Protein AF-A0A351F873-F1 (afdb_monomer_lite)

Structure (mmCIF, N/CA/C/O backbone):
data_AF-A0A351F873-F1
#
_entry.id   AF-A0A351F873-F1
#
loop_
_atom_site.group_PDB
_atom_site.id
_atom_site.type_symbol
_atom_site.label_atom_id
_atom_site.label_alt_id
_atom_site.label_comp_id
_atom_site.label_asym_id
_atom_site.label_entity_id
_atom_site.label_seq_id
_atom_site.pdbx_PDB_ins_code
_atom_site.Cartn_x
_atom_site.Cartn_y
_atom_site.Cartn_z
_atom_site.occupancy
_atom_site.B_iso_or_equiv
_atom_site.auth_seq_id
_atom_site.auth_comp_id
_atom_site.auth_asym_id
_atom_site.auth_atom_id
_atom_site.pdbx_PDB_model_num
ATOM 1 N N . MET A 1 1 ? -11.432 -4.318 20.965 1.00 75.94 1 MET A N 1
ATOM 2 C CA . MET A 1 1 ? -10.207 -3.872 20.283 1.00 75.94 1 MET A CA 1
ATOM 3 C C . MET A 1 1 ? -9.322 -3.236 21.325 1.00 75.94 1 MET A C 1
ATOM 5 O O . MET A 1 1 ? -9.743 -2.253 21.928 1.00 75.94 1 MET A O 1
ATOM 9 N N . ASP A 1 2 ? -8.180 -3.848 21.613 1.00 85.81 2 ASP A N 1
ATOM 10 C CA . ASP A 1 2 ? -7.226 -3.284 22.568 1.00 85.81 2 ASP A CA 1
ATOM 11 C C . ASP A 1 2 ? -6.390 -2.154 21.927 1.00 85.81 2 ASP A C 1
ATOM 13 O O . ASP A 1 2 ? -6.436 -1.918 20.714 1.00 85.81 2 ASP A O 1
ATOM 17 N N . LYS A 1 3 ? -5.635 -1.414 22.749 1.00 86.38 3 LYS A N 1
ATOM 18 C CA . LYS A 1 3 ? -4.817 -0.274 22.296 1.00 86.38 3 LYS A CA 1
ATOM 19 C C . LYS A 1 3 ? -3.726 -0.687 21.298 1.00 86.38 3 LYS A C 1
ATOM 21 O O . LYS A 1 3 ? -3.412 0.086 20.393 1.00 86.38 3 LYS A O 1
ATOM 26 N N . TYR A 1 4 ? -3.152 -1.881 21.436 1.00 88.44 4 TYR A N 1
ATOM 27 C CA . TYR A 1 4 ? -2.097 -2.374 20.548 1.00 88.44 4 TYR A CA 1
ATOM 28 C C . TYR A 1 4 ? -2.653 -2.738 19.171 1.00 88.44 4 TYR A C 1
ATOM 30 O O . TYR A 1 4 ? -2.046 -2.407 18.151 1.00 88.44 4 TYR A O 1
ATOM 38 N N . GLU A 1 5 ? -3.834 -3.346 19.133 1.00 89.25 5 GLU A N 1
ATOM 39 C CA . GLU A 1 5 ? -4.564 -3.670 17.912 1.00 89.25 5 GLU A CA 1
ATOM 40 C C . GLU A 1 5 ? -4.924 -2.399 17.130 1.00 89.25 5 GLU A C 1
ATOM 42 O O . GLU A 1 5 ? -4.628 -2.303 15.937 1.00 89.25 5 GLU A O 1
ATOM 47 N N . ILE A 1 6 ? -5.449 -1.370 17.812 1.00 91.44 6 ILE A N 1
ATOM 48 C CA . ILE A 1 6 ? -5.718 -0.050 17.214 1.00 91.44 6 ILE A CA 1
ATOM 49 C C . ILE A 1 6 ? -4.448 0.528 16.578 1.00 91.44 6 ILE A C 1
ATOM 51 O O . ILE A 1 6 ? -4.469 0.938 15.416 1.00 91.44 6 ILE A O 1
ATOM 55 N N . GLN A 1 7 ? -3.329 0.536 17.308 1.00 93.31 7 GLN A N 1
ATOM 56 C CA . GLN A 1 7 ? -2.064 1.063 16.792 1.00 93.31 7 GLN A CA 1
ATOM 57 C C . GLN A 1 7 ? -1.532 0.264 15.598 1.00 93.31 7 GLN A C 1
ATOM 59 O O . GLN A 1 7 ? -0.993 0.852 14.658 1.00 93.31 7 GLN A O 1
ATOM 64 N N . SER A 1 8 ? -1.682 -1.060 15.613 1.00 93.88 8 SER A N 1
ATOM 65 C CA . SER A 1 8 ? -1.293 -1.929 14.500 1.00 93.88 8 SER A CA 1
ATOM 66 C C . SER A 1 8 ? -2.097 -1.617 13.234 1.00 93.88 8 SER A C 1
ATOM 68 O O . SER A 1 8 ? -1.525 -1.455 12.150 1.00 93.88 8 SER A O 1
ATOM 70 N N . ILE A 1 9 ? -3.416 -1.436 13.370 1.00 95.25 9 ILE A N 1
ATOM 71 C CA . ILE A 1 9 ? -4.298 -1.068 12.257 1.00 95.25 9 ILE A CA 1
ATOM 72 C C . ILE A 1 9 ? -3.940 0.322 11.724 1.00 95.25 9 ILE A C 1
ATOM 74 O O . ILE A 1 9 ? -3.785 0.484 10.514 1.00 95.25 9 ILE A O 1
ATOM 78 N N . ILE A 1 10 ? -3.735 1.311 12.602 1.00 95.81 10 ILE A N 1
ATOM 79 C CA . ILE A 1 10 ? -3.311 2.665 12.206 1.00 95.81 10 ILE A CA 1
ATOM 80 C C . ILE A 1 10 ? -2.018 2.605 11.385 1.00 95.81 10 ILE A C 1
ATOM 82 O O . ILE A 1 10 ? -1.993 3.107 10.262 1.00 95.81 10 ILE A O 1
ATOM 86 N N . LYS A 1 11 ? -0.976 1.930 11.890 1.00 95.88 11 LYS A N 1
ATOM 87 C CA . LYS A 1 11 ? 0.310 1.778 11.184 1.00 95.88 11 LYS A CA 1
ATOM 88 C C . LYS A 1 11 ? 0.144 1.082 9.837 1.00 95.88 11 LYS A C 1
ATOM 90 O O . LYS A 1 11 ? 0.789 1.452 8.855 1.00 95.88 11 LYS A O 1
ATOM 95 N N . THR A 1 12 ? -0.729 0.080 9.776 1.00 96.25 12 THR A N 1
ATOM 96 C CA . THR A 1 12 ? -1.044 -0.623 8.532 1.00 96.25 12 THR A CA 1
ATOM 97 C C . THR A 1 12 ? -1.666 0.338 7.524 1.00 96.25 12 THR A C 1
ATOM 99 O O . THR A 1 12 ? -1.133 0.473 6.423 1.00 96.25 12 THR A O 1
ATOM 102 N N . ILE A 1 13 ? -2.709 1.079 7.910 1.00 96.44 13 ILE A N 1
ATOM 103 C CA . ILE A 1 13 ? -3.382 2.056 7.044 1.00 96.44 13 ILE A CA 1
ATOM 104 C C . ILE A 1 13 ? -2.419 3.150 6.576 1.00 96.44 13 ILE A C 1
ATOM 106 O O . ILE A 1 13 ? -2.366 3.442 5.381 1.00 96.44 13 ILE A O 1
ATOM 110 N N . GLU A 1 14 ? -1.639 3.731 7.489 1.00 96.81 14 GLU A N 1
ATOM 111 C CA . GLU A 1 14 ? -0.650 4.765 7.168 1.00 96.81 14 GLU A CA 1
ATOM 112 C C . GLU A 1 14 ? 0.378 4.251 6.163 1.00 96.81 14 GLU A C 1
ATOM 114 O O . GLU A 1 14 ? 0.693 4.942 5.196 1.00 96.81 14 GLU A O 1
ATOM 119 N N . SER A 1 15 ? 0.833 3.007 6.322 1.00 95.25 15 SER A N 1
ATOM 120 C CA . SER A 1 15 ? 1.746 2.400 5.360 1.00 95.25 15 SER A CA 1
ATOM 121 C C . SER A 1 15 ? 1.101 2.193 3.984 1.00 95.25 15 SER A C 1
ATOM 123 O O . SER A 1 15 ? 1.742 2.484 2.980 1.00 95.25 15 SER A O 1
ATOM 125 N N . CYS A 1 16 ? -0.160 1.752 3.907 1.00 95.69 16 CYS A N 1
ATOM 126 C CA . CYS A 1 16 ? -0.870 1.585 2.635 1.00 95.69 16 CYS A CA 1
ATOM 127 C C . CYS A 1 16 ? -1.017 2.924 1.900 1.00 95.69 16 CYS A C 1
ATOM 129 O O . CYS A 1 16 ? -0.720 3.013 0.711 1.00 95.69 16 CYS A O 1
ATOM 131 N N . ILE A 1 17 ? -1.413 3.978 2.622 1.00 95.75 17 ILE A N 1
ATOM 132 C CA . ILE A 1 17 ? -1.525 5.337 2.074 1.00 95.75 17 ILE A CA 1
ATOM 133 C C . ILE A 1 17 ? -0.153 5.842 1.614 1.00 95.75 17 ILE A C 1
ATOM 135 O O . ILE A 1 17 ? -0.041 6.378 0.516 1.00 95.75 17 ILE A O 1
ATOM 139 N N . TYR A 1 18 ? 0.898 5.611 2.405 1.00 94.25 18 TYR A N 1
ATOM 140 C CA . TYR A 1 18 ? 2.263 5.975 2.033 1.00 94.25 18 TYR A CA 1
ATOM 141 C C . TYR A 1 18 ? 2.703 5.315 0.719 1.00 94.25 18 TYR A C 1
ATOM 143 O O . TYR A 1 18 ? 3.240 6.001 -0.147 1.00 94.25 18 TYR A O 1
ATOM 151 N N . TYR A 1 19 ? 2.468 4.011 0.536 1.00 92.25 19 TYR A N 1
ATOM 152 C CA . TYR A 1 19 ? 2.838 3.320 -0.705 1.00 92.25 19 TYR A CA 1
ATOM 153 C C . TYR A 1 19 ? 2.058 3.837 -1.917 1.00 92.25 19 TYR A C 1
ATOM 155 O O . TYR A 1 19 ? 2.668 4.073 -2.962 1.00 92.25 19 TYR A O 1
ATOM 163 N N . HIS A 1 20 ? 0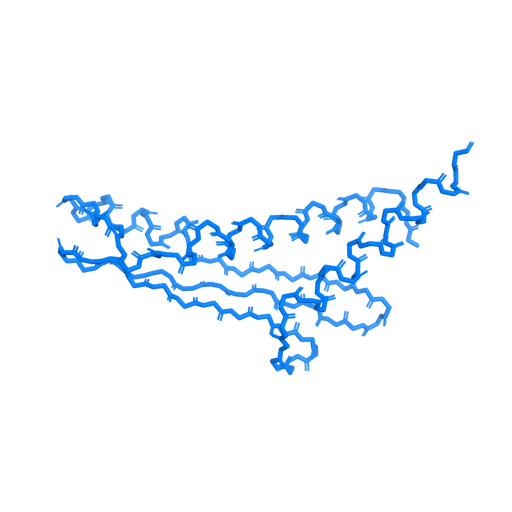.753 4.065 -1.756 1.00 94.25 20 HIS A N 1
ATOM 164 C CA . HIS A 1 20 ? -0.097 4.666 -2.781 1.00 94.25 20 HIS A CA 1
ATOM 165 C C . HIS A 1 20 ? 0.431 6.040 -3.220 1.00 94.25 20 HIS A C 1
ATOM 167 O O . HIS A 1 20 ? 0.665 6.279 -4.405 1.00 94.25 20 HIS A O 1
ATOM 173 N N . ASP A 1 21 ? 0.696 6.931 -2.261 1.00 93.62 21 ASP A N 1
ATOM 174 C CA . ASP A 1 21 ? 1.144 8.294 -2.551 1.00 93.62 21 ASP A CA 1
ATOM 175 C C . ASP A 1 21 ? 2.573 8.318 -3.120 1.00 93.62 21 ASP A C 1
ATOM 177 O O . ASP A 1 21 ? 2.844 9.037 -4.085 1.00 93.62 21 ASP A O 1
ATOM 181 N N . LYS A 1 22 ? 3.481 7.487 -2.588 1.00 90.75 22 LYS A N 1
ATOM 182 C CA . LYS A 1 22 ? 4.871 7.361 -3.061 1.00 90.75 22 LYS A CA 1
ATOM 183 C C . LYS A 1 22 ? 4.942 6.958 -4.533 1.00 90.75 22 LYS A C 1
ATOM 185 O O . LYS A 1 22 ? 5.804 7.450 -5.257 1.00 90.75 22 LYS A O 1
ATOM 190 N N . MET A 1 23 ? 4.073 6.050 -4.971 1.00 90.81 23 MET A N 1
ATOM 191 C CA . MET A 1 23 ? 4.130 5.447 -6.306 1.00 90.81 23 MET A CA 1
ATOM 192 C C . MET A 1 23 ? 3.136 6.065 -7.300 1.00 90.81 23 MET A C 1
ATOM 194 O O . MET A 1 23 ? 3.112 5.674 -8.467 1.00 90.81 23 MET A O 1
ATOM 198 N N . ARG A 1 24 ? 2.375 7.088 -6.889 1.00 88.56 24 ARG A N 1
ATOM 199 C CA . ARG A 1 24 ? 1.398 7.803 -7.730 1.00 88.56 24 ARG A CA 1
ATOM 200 C C . ARG A 1 24 ? 1.977 8.326 -9.050 1.00 88.56 24 ARG A C 1
ATOM 202 O O . ARG A 1 24 ? 1.262 8.408 -10.044 1.00 88.56 24 ARG A O 1
ATOM 209 N N . TYR A 1 25 ? 3.266 8.663 -9.062 1.00 87.81 25 TYR A N 1
ATOM 210 C CA . TYR A 1 25 ? 3.984 9.188 -10.228 1.00 87.81 25 TYR A CA 1
ATOM 211 C C . TYR A 1 25 ? 5.043 8.219 -10.770 1.00 87.81 25 TYR A C 1
ATOM 213 O O . TYR A 1 25 ? 5.982 8.649 -11.436 1.00 87.81 25 TYR A O 1
ATOM 221 N N . ALA A 1 26 ? 4.893 6.914 -10.509 1.00 85.88 26 ALA A N 1
ATOM 222 C CA . ALA A 1 26 ? 5.904 5.907 -10.834 1.00 85.88 26 ALA A CA 1
ATOM 223 C C . ALA A 1 26 ? 6.339 5.898 -12.307 1.00 85.88 26 ALA A C 1
ATOM 225 O O . ALA A 1 26 ? 7.502 5.632 -12.586 1.00 85.88 26 ALA A O 1
ATOM 226 N N . TYR A 1 27 ? 5.453 6.260 -13.241 1.00 80.25 27 TYR A N 1
ATOM 227 C CA . TYR A 1 27 ? 5.788 6.346 -14.667 1.00 80.25 27 TYR A CA 1
ATOM 228 C C . TYR A 1 27 ? 6.962 7.296 -14.965 1.00 80.25 27 TYR A C 1
ATOM 230 O O . TYR A 1 27 ? 7.725 7.070 -15.900 1.00 80.25 27 TYR A O 1
ATOM 238 N N . PHE A 1 28 ? 7.141 8.340 -14.152 1.00 87.38 28 PHE A N 1
ATOM 239 C CA . PHE A 1 28 ? 8.238 9.300 -14.296 1.00 87.38 28 PHE A CA 1
ATOM 240 C C . PHE A 1 28 ? 9.518 8.864 -13.572 1.00 87.38 28 PHE A C 1
ATOM 242 O O . PHE A 1 28 ? 10.528 9.566 -13.622 1.00 87.38 28 PHE A O 1
ATOM 249 N N . PHE A 1 29 ? 9.500 7.729 -12.870 1.00 89.12 29 PHE A N 1
ATOM 250 C CA . PHE A 1 29 ? 10.666 7.243 -12.146 1.00 89.12 29 PHE A CA 1
ATOM 251 C C . PHE A 1 29 ? 11.624 6.529 -13.092 1.00 89.12 29 PHE A C 1
ATOM 253 O O . PHE A 1 29 ? 11.233 5.737 -13.952 1.00 89.12 29 PHE A O 1
ATOM 260 N N . SER A 1 30 ? 12.916 6.780 -12.888 1.00 90.31 30 SER A N 1
ATOM 261 C CA . SER A 1 30 ? 13.964 6.031 -13.571 1.00 90.31 30 SER A CA 1
ATOM 262 C C . SER A 1 30 ? 14.044 4.617 -13.006 1.00 90.31 30 SER A C 1
ATOM 264 O O . SER A 1 30 ? 14.138 4.420 -11.793 1.00 90.31 30 SER A O 1
ATOM 266 N N . SER A 1 31 ? 14.023 3.629 -13.897 1.00 92.06 31 SER A N 1
ATOM 267 C CA . SER A 1 31 ? 14.205 2.232 -13.514 1.00 92.06 31 SER A CA 1
ATOM 268 C C . SER A 1 31 ? 15.644 1.974 -13.039 1.00 92.06 31 SER A C 1
ATOM 270 O O . SER A 1 31 ? 16.584 2.544 -13.602 1.00 92.06 31 SER A O 1
ATOM 272 N N . PRO A 1 32 ? 15.864 1.096 -12.040 1.00 94.00 32 PRO A N 1
ATOM 273 C CA . PRO A 1 32 ? 17.207 0.664 -11.677 1.00 94.00 32 PRO A CA 1
ATOM 274 C C . PRO A 1 32 ? 17.988 0.102 -12.878 1.00 94.00 32 PRO A C 1
ATOM 276 O O . PRO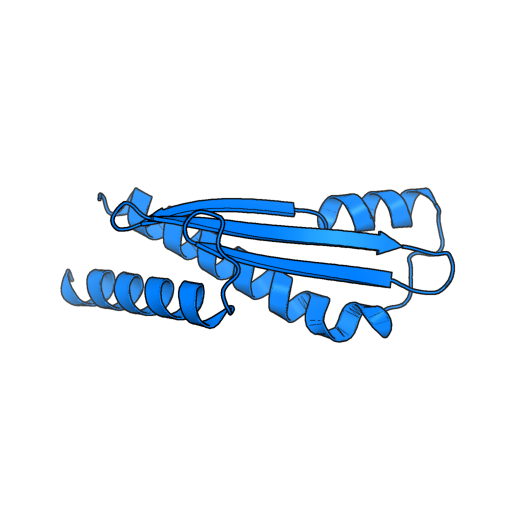 A 1 32 ? 17.484 -0.715 -13.657 1.00 94.00 32 PRO A O 1
ATOM 279 N N . SER A 1 33 ? 19.261 0.484 -12.997 1.00 92.88 33 SER A N 1
ATOM 280 C CA . SER A 1 33 ? 20.116 0.114 -14.137 1.00 92.88 33 SER A CA 1
ATOM 281 C C . SER A 1 33 ? 20.413 -1.388 -14.206 1.00 92.88 33 SER A C 1
ATOM 283 O O . SER A 1 33 ? 20.485 -1.975 -15.289 1.00 92.88 33 SER A O 1
ATOM 285 N N . THR A 1 34 ? 20.517 -2.056 -13.056 1.00 95.44 34 THR A N 1
ATOM 286 C CA . THR A 1 34 ? 20.854 -3.483 -12.984 1.00 95.44 34 THR A CA 1
ATOM 287 C C . THR A 1 34 ? 19.615 -4.369 -12.896 1.00 95.44 34 THR A C 1
ATOM 289 O O . THR A 1 34 ? 18.624 -4.030 -12.249 1.00 95.44 34 THR A O 1
ATOM 292 N N . SER A 1 35 ? 19.688 -5.572 -13.479 1.00 92.75 35 SER A N 1
ATOM 293 C CA . SER A 1 35 ? 18.604 -6.559 -13.354 1.00 92.75 35 SER A CA 1
ATOM 294 C C . SER A 1 35 ? 18.331 -6.941 -11.898 1.00 92.75 35 SER A C 1
ATOM 296 O O . SER A 1 35 ? 17.176 -7.152 -11.537 1.00 92.75 35 SER A O 1
ATOM 298 N N . LYS A 1 36 ? 19.374 -7.036 -11.062 1.00 95.50 36 LYS A N 1
ATOM 299 C CA . LYS A 1 36 ? 19.223 -7.318 -9.628 1.00 95.50 36 LYS A CA 1
ATOM 300 C C . LYS A 1 36 ? 18.511 -6.164 -8.916 1.00 95.50 36 LYS A C 1
ATOM 302 O O . LYS A 1 36 ? 17.605 -6.415 -8.130 1.00 95.50 36 LYS A O 1
ATOM 307 N N . GLY A 1 37 ? 18.879 -4.921 -9.235 1.00 95.75 37 GLY A N 1
ATOM 308 C CA . GLY A 1 37 ? 18.240 -3.723 -8.694 1.00 95.75 37 GLY A CA 1
ATOM 309 C C . GLY A 1 37 ? 16.760 -3.635 -9.056 1.00 95.75 37 GLY A C 1
ATOM 310 O O . GLY A 1 37 ? 15.949 -3.364 -8.179 1.00 95.75 37 GLY A O 1
ATOM 311 N N . ARG A 1 38 ? 16.393 -3.947 -10.307 1.00 95.69 38 ARG A N 1
ATOM 312 C CA . ARG A 1 38 ? 14.989 -3.989 -10.749 1.00 95.69 38 ARG A CA 1
ATOM 313 C C . ARG A 1 38 ? 14.175 -5.012 -9.970 1.00 95.69 38 ARG A C 1
ATOM 315 O O . ARG A 1 38 ? 13.184 -4.641 -9.365 1.00 95.69 38 ARG A O 1
ATOM 322 N N . ARG A 1 39 ? 14.649 -6.259 -9.881 1.00 95.69 39 ARG A N 1
ATOM 323 C CA . ARG A 1 39 ? 13.964 -7.320 -9.115 1.00 95.69 39 ARG A CA 1
ATOM 324 C C . ARG A 1 39 ? 13.788 -6.953 -7.645 1.00 95.69 39 ARG A C 1
ATOM 326 O O . ARG A 1 39 ? 12.732 -7.184 -7.067 1.00 95.69 39 ARG A O 1
ATOM 333 N N . TYR A 1 40 ? 14.818 -6.361 -7.041 1.00 95.62 40 TYR A N 1
ATOM 334 C CA . TYR A 1 40 ? 14.728 -5.877 -5.668 1.00 95.62 40 TYR A CA 1
ATOM 335 C C . TYR A 1 40 ? 13.687 -4.757 -5.540 1.00 95.62 40 TYR A C 1
ATOM 337 O O . TYR A 1 40 ? 12.858 -4.789 -4.637 1.00 95.62 40 TYR A O 1
ATOM 345 N N . TYR A 1 41 ? 13.681 -3.801 -6.467 1.00 93.81 41 TYR A N 1
ATOM 346 C CA . TYR A 1 41 ? 12.722 -2.700 -6.485 1.00 93.81 41 TYR A CA 1
ATOM 347 C C . TYR A 1 41 ? 11.277 -3.184 -6.675 1.00 93.81 41 TYR A C 1
ATOM 349 O O . TYR A 1 41 ? 10.379 -2.728 -5.968 1.00 93.81 41 TYR A O 1
ATOM 357 N N . GLU A 1 42 ? 11.049 -4.132 -7.584 1.00 95.62 42 GLU A N 1
ATOM 358 C CA . GLU A 1 42 ? 9.753 -4.783 -7.797 1.00 95.62 42 GLU A CA 1
ATOM 359 C C . GLU A 1 42 ? 9.274 -5.477 -6.521 1.00 95.62 42 GLU A C 1
ATOM 361 O O . GLU A 1 42 ? 8.140 -5.258 -6.102 1.00 95.62 42 GLU A O 1
ATOM 366 N N . MET A 1 43 ? 10.149 -6.241 -5.860 1.00 94.44 43 MET A N 1
ATOM 367 C CA . MET A 1 43 ? 9.848 -6.944 -4.610 1.00 94.44 43 MET A CA 1
ATOM 368 C C . MET A 1 43 ? 9.504 -5.986 -3.463 1.00 94.44 43 MET A C 1
ATOM 370 O O . MET A 1 43 ? 8.597 -6.260 -2.689 1.00 94.44 43 MET A O 1
ATOM 374 N N . GLN A 1 44 ? 10.202 -4.854 -3.345 1.00 92.81 44 GLN A N 1
ATOM 375 C CA . GLN A 1 44 ? 9.957 -3.888 -2.266 1.00 92.81 44 GLN A CA 1
ATOM 376 C C . GLN A 1 44 ? 8.683 -3.055 -2.461 1.00 92.81 44 GLN A C 1
ATOM 378 O O . GLN A 1 44 ? 8.147 -2.533 -1.488 1.00 92.81 44 GLN A O 1
ATOM 383 N N . ASN A 1 45 ? 8.211 -2.891 -3.701 1.00 92.94 45 ASN A N 1
ATOM 384 C CA . ASN A 1 45 ? 7.048 -2.048 -4.005 1.00 92.94 45 ASN A CA 1
ATOM 385 C C . ASN A 1 45 ? 5.832 -2.847 -4.517 1.00 92.94 45 ASN A C 1
ATOM 387 O O . ASN A 1 45 ? 4.801 -2.249 -4.835 1.00 92.94 45 ASN A O 1
ATOM 391 N N . SER A 1 46 ? 5.929 -4.177 -4.579 1.00 95.44 46 SER A N 1
ATOM 392 C CA . SER A 1 46 ? 4.794 -5.079 -4.801 1.00 95.44 46 SER A CA 1
ATOM 393 C C . SER A 1 46 ? 4.413 -5.713 -3.474 1.00 95.44 46 SER A C 1
ATOM 395 O O . SER A 1 46 ? 5.092 -6.625 -3.004 1.00 95.44 46 SER A O 1
ATOM 397 N N . ILE A 1 47 ? 3.369 -5.192 -2.842 1.00 95.12 47 ILE A N 1
ATOM 398 C CA . ILE A 1 47 ? 2.959 -5.612 -1.507 1.00 95.12 47 ILE A CA 1
ATOM 399 C C . ILE A 1 47 ? 1.458 -5.847 -1.458 1.00 95.12 47 ILE A C 1
ATOM 401 O O . ILE A 1 47 ? 0.692 -5.248 -2.207 1.00 95.12 47 ILE A O 1
ATOM 405 N N . GLU A 1 48 ? 1.039 -6.671 -0.511 1.00 96.62 48 GLU A N 1
ATOM 406 C CA . GLU A 1 48 ? -0.356 -6.808 -0.126 1.00 96.62 48 GLU A CA 1
ATOM 407 C C . GLU A 1 48 ? -0.450 -6.652 1.388 1.00 96.62 48 GLU A C 1
ATOM 409 O O . GLU A 1 48 ? 0.381 -7.176 2.135 1.00 96.62 48 GLU A O 1
ATOM 414 N N . LYS A 1 49 ? -1.421 -5.865 1.843 1.00 96.75 49 LYS A N 1
ATOM 415 C CA . LYS A 1 49 ? -1.683 -5.624 3.259 1.00 96.75 49 LYS A CA 1
ATOM 416 C C . LYS A 1 49 ? -3.176 -5.656 3.508 1.00 96.75 49 LYS A C 1
ATOM 418 O O . LYS A 1 49 ? -3.926 -4.952 2.833 1.00 96.75 49 LYS A O 1
ATOM 423 N N . SER A 1 50 ? -3.570 -6.408 4.528 1.00 96.56 50 SER A N 1
ATOM 424 C CA . SER A 1 50 ? -4.967 -6.574 4.911 1.00 96.56 50 SER A CA 1
ATOM 425 C C . SER A 1 50 ? -5.157 -6.334 6.404 1.00 96.56 50 SER A C 1
ATOM 427 O O . SER A 1 50 ? -4.280 -6.662 7.203 1.00 96.56 50 SER A O 1
ATOM 429 N N . PHE A 1 51 ? -6.295 -5.758 6.779 1.00 95.75 51 PHE A N 1
ATOM 430 C CA . PHE A 1 51 ? -6.726 -5.618 8.169 1.00 95.75 51 PHE A CA 1
ATOM 431 C C . PHE A 1 51 ? -8.252 -5.703 8.269 1.00 95.75 51 PHE A C 1
ATOM 433 O O . PHE A 1 51 ? -8.965 -5.405 7.309 1.00 95.75 51 PHE A O 1
ATOM 440 N N . THR A 1 52 ? -8.751 -6.069 9.446 1.00 95.75 52 THR A N 1
ATOM 441 C CA . THR A 1 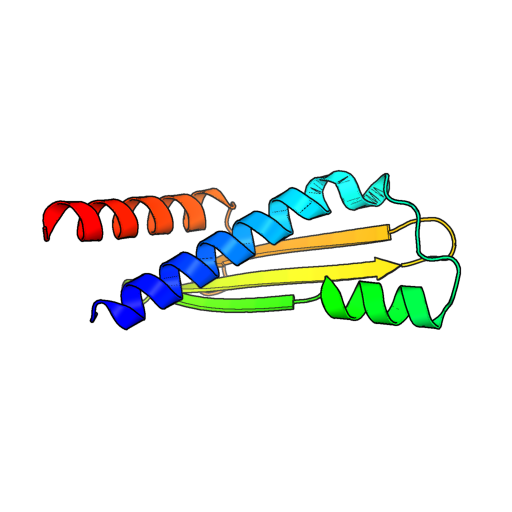52 ? -10.190 -6.154 9.721 1.00 95.75 52 THR A CA 1
ATOM 442 C C . THR A 1 52 ? -10.623 -4.977 10.584 1.00 95.75 52 THR A C 1
ATOM 444 O O . THR A 1 52 ? -9.963 -4.640 11.566 1.00 95.75 52 THR A O 1
ATOM 447 N N . TYR A 1 53 ? -11.736 -4.335 10.229 1.00 94.75 53 TYR A N 1
ATOM 448 C CA . TYR A 1 53 ? -12.344 -3.282 11.040 1.00 94.75 53 TYR A CA 1
ATOM 449 C C . TYR A 1 53 ? -13.866 -3.299 10.887 1.00 94.75 53 TYR A C 1
ATOM 451 O O . TYR A 1 53 ? -14.381 -3.228 9.771 1.00 94.75 53 TYR A O 1
ATOM 459 N N . LYS A 1 54 ? -14.586 -3.360 12.020 1.00 92.88 54 LYS A N 1
ATOM 460 C CA . LYS A 1 54 ? -16.061 -3.438 12.067 1.00 92.88 54 LYS A CA 1
ATOM 461 C C . LYS A 1 54 ? -16.613 -4.528 11.133 1.00 92.88 54 LYS A C 1
ATOM 463 O O . LYS A 1 54 ? -17.456 -4.236 10.293 1.00 92.88 54 LYS A O 1
ATOM 468 N N . ASP A 1 55 ? -16.052 -5.732 11.227 1.00 94.50 55 ASP A N 1
ATOM 469 C CA . ASP A 1 55 ? -16.422 -6.912 10.428 1.00 94.50 55 ASP A CA 1
ATOM 470 C C . ASP A 1 55 ? -16.191 -6.811 8.910 1.00 94.50 55 ASP A C 1
ATOM 472 O O . ASP A 1 55 ? -16.484 -7.761 8.191 1.00 94.50 55 ASP A O 1
ATOM 476 N N . ASN A 1 56 ? -15.603 -5.715 8.417 1.00 96.38 56 ASN A N 1
ATOM 477 C CA . ASN A 1 56 ? -15.200 -5.593 7.016 1.00 96.38 56 ASN A CA 1
ATOM 478 C C . ASN A 1 56 ? -13.698 -5.865 6.875 1.00 96.38 56 ASN A C 1
ATOM 480 O O . ASN A 1 56 ? -12.884 -5.412 7.692 1.00 96.38 56 ASN A O 1
ATOM 484 N N . THR A 1 57 ? -13.326 -6.557 5.803 1.00 97.50 57 THR A N 1
ATOM 485 C CA . THR A 1 57 ? -11.935 -6.826 5.434 1.00 97.50 57 THR A CA 1
ATOM 486 C C . THR A 1 57 ? -11.447 -5.761 4.466 1.00 97.50 57 THR A C 1
ATOM 488 O O . THR A 1 57 ? -11.948 -5.633 3.349 1.00 97.50 57 THR A O 1
ATOM 491 N N . TYR A 1 58 ? -10.443 -5.001 4.883 1.00 98.12 58 TYR A N 1
ATOM 492 C CA . TYR A 1 58 ? -9.800 -3.979 4.071 1.00 98.12 58 TYR A CA 1
ATOM 493 C C . TYR A 1 58 ? -8.501 -4.537 3.509 1.00 98.12 58 TYR A C 1
ATOM 495 O O . TYR A 1 58 ? -7.629 -4.932 4.279 1.00 98.12 58 TYR A O 1
ATOM 503 N N . THR A 1 59 ? -8.336 -4.503 2.188 1.00 98.19 59 THR A N 1
ATOM 504 C CA . THR A 1 59 ? -7.105 -4.959 1.527 1.00 98.19 59 THR A CA 1
ATOM 505 C C . THR A 1 59 ? -6.573 -3.889 0.589 1.00 98.19 59 THR A C 1
ATOM 507 O O . THR A 1 59 ? -7.296 -3.371 -0.265 1.00 98.19 59 THR A O 1
ATOM 510 N N . TYR A 1 60 ? -5.297 -3.560 0.757 1.00 98.06 60 TYR A N 1
ATOM 511 C CA . TYR A 1 60 ? -4.502 -2.797 -0.192 1.00 98.06 60 TYR A CA 1
ATOM 512 C C . TYR A 1 60 ? -3.540 -3.746 -0.896 1.00 98.06 60 TYR A C 1
ATOM 514 O O . TYR A 1 60 ? -2.854 -4.532 -0.242 1.00 98.06 60 TYR A O 1
ATOM 522 N N . TRP A 1 61 ? -3.454 -3.631 -2.213 1.00 97.38 61 TRP A N 1
ATOM 523 C CA . TRP A 1 61 ? -2.466 -4.340 -3.011 1.00 97.38 61 TRP A CA 1
ATOM 524 C C . TRP A 1 61 ? -1.736 -3.359 -3.913 1.00 97.38 61 TRP A C 1
ATOM 526 O O . TRP A 1 61 ? -2.309 -2.375 -4.385 1.00 97.38 61 TRP A O 1
ATOM 536 N N . SER A 1 62 ? -0.475 -3.658 -4.186 1.00 95.81 62 SER A N 1
ATOM 537 C CA . SER A 1 62 ? 0.314 -2.991 -5.202 1.00 95.81 62 SER A CA 1
ATOM 538 C C . SER A 1 62 ? 1.151 -3.987 -5.982 1.00 95.81 62 SER A C 1
ATOM 540 O O . SER A 1 62 ? 1.624 -4.998 -5.465 1.00 95.81 62 SER A O 1
ATOM 542 N N . LYS A 1 63 ? 1.363 -3.672 -7.253 1.00 95.88 63 LYS A N 1
ATOM 543 C CA . LYS A 1 63 ? 2.216 -4.413 -8.166 1.00 95.88 63 LYS A CA 1
ATOM 544 C C . LYS A 1 63 ? 3.113 -3.429 -8.895 1.00 95.88 63 LYS A C 1
ATOM 546 O O . LYS A 1 63 ? 2.639 -2.535 -9.595 1.00 95.88 63 LYS A O 1
ATOM 551 N N . CYS A 1 64 ? 4.411 -3.612 -8.720 1.00 95.50 64 CYS A N 1
ATOM 552 C CA . CYS A 1 64 ? 5.456 -2.834 -9.358 1.00 95.50 64 CYS A CA 1
ATOM 553 C C . CYS A 1 64 ? 6.188 -3.712 -10.374 1.00 95.50 64 CYS A C 1
ATOM 555 O O . CYS A 1 64 ? 6.525 -4.860 -10.085 1.00 95.50 64 CYS A O 1
ATOM 557 N N . TYR A 1 65 ? 6.433 -3.165 -11.557 1.00 94.88 65 TYR A N 1
ATOM 558 C CA . TYR A 1 65 ? 7.189 -3.805 -12.622 1.00 94.88 65 TYR A CA 1
ATOM 559 C C . TYR A 1 65 ? 8.193 -2.815 -13.209 1.00 94.88 65 TYR A C 1
ATOM 561 O O . TYR A 1 65 ? 7.842 -1.696 -13.578 1.00 94.88 65 TYR A O 1
ATOM 569 N N . CYS A 1 66 ? 9.448 -3.223 -13.326 1.00 94.38 66 CYS A N 1
ATOM 570 C CA . CYS A 1 66 ? 10.525 -2.405 -13.854 1.00 94.38 66 CYS A CA 1
ATOM 571 C C . CYS A 1 66 ? 10.954 -2.929 -15.226 1.00 94.38 66 CYS A C 1
ATOM 573 O O . CYS A 1 66 ? 11.583 -3.980 -15.352 1.00 94.38 66 CYS A O 1
ATOM 575 N N . SER A 1 67 ? 10.711 -2.133 -16.265 1.00 90.31 67 SER A N 1
ATOM 576 C CA . SER A 1 67 ? 11.369 -2.327 -17.562 1.00 90.31 67 SER A CA 1
ATOM 577 C C . SER A 1 67 ? 12.798 -1.769 -17.535 1.00 90.31 67 SER A C 1
ATOM 579 O O . SER A 1 67 ? 13.262 -1.256 -16.516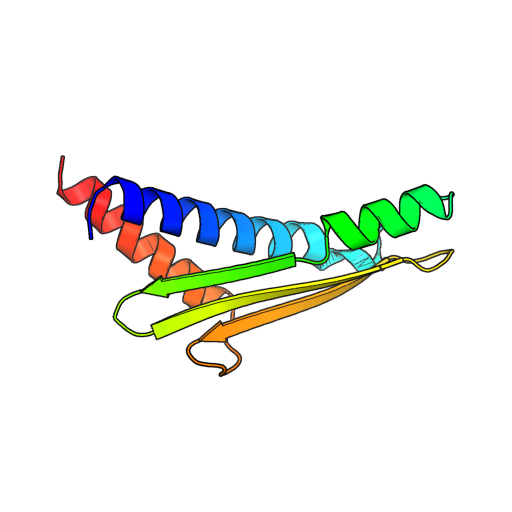 1.00 90.31 67 SER A O 1
ATOM 581 N N . SER A 1 68 ? 13.526 -1.840 -18.650 1.00 88.31 68 SER A N 1
ATOM 582 C CA . SER A 1 68 ? 14.843 -1.197 -18.771 1.00 88.31 68 SER A CA 1
ATOM 583 C C . SER A 1 68 ? 14.788 0.331 -18.657 1.00 88.31 68 SER A C 1
ATOM 585 O O . SER A 1 68 ? 15.789 0.930 -18.279 1.00 88.31 68 SER A O 1
ATOM 587 N N . GLN A 1 69 ? 13.644 0.954 -18.961 1.00 86.88 69 GLN A N 1
ATOM 588 C CA . GLN A 1 69 ? 13.510 2.413 -19.069 1.00 86.88 69 GLN A CA 1
ATOM 589 C C . GLN A 1 69 ? 12.519 3.010 -18.065 1.00 86.88 69 GLN A C 1
ATOM 591 O O . GLN A 1 69 ? 12.733 4.113 -17.570 1.00 86.88 69 GLN A O 1
ATOM 596 N N . HIS A 1 70 ? 11.448 2.288 -17.743 1.00 90.06 70 HIS A N 1
ATOM 597 C CA . HIS A 1 70 ? 10.317 2.806 -16.968 1.00 90.06 70 HIS A CA 1
ATOM 598 C C . HIS A 1 70 ? 9.924 1.885 -15.818 1.00 90.06 70 HIS A C 1
ATOM 600 O O . HIS A 1 70 ? 10.078 0.659 -15.904 1.00 90.06 70 HIS A O 1
ATOM 606 N N . VAL A 1 71 ? 9.362 2.495 -14.775 1.00 93.81 71 VAL A N 1
ATOM 607 C CA . VAL A 1 71 ? 8.688 1.816 -13.670 1.00 93.81 71 VAL A CA 1
ATOM 608 C C . VAL A 1 71 ? 7.180 1.881 -13.904 1.00 93.81 71 VAL A C 1
ATOM 610 O O . VAL A 1 71 ? 6.588 2.952 -14.004 1.00 93.81 71 VAL A O 1
ATOM 613 N N . TYR A 1 72 ? 6.556 0.716 -13.977 1.00 93.25 72 TYR A N 1
ATOM 614 C CA . TYR A 1 72 ? 5.115 0.550 -14.061 1.00 93.25 72 TYR A CA 1
ATOM 615 C C . TYR A 1 72 ? 4.585 0.179 -12.685 1.00 93.25 72 TYR A C 1
ATOM 617 O O . TYR A 1 72 ? 5.122 -0.704 -12.016 1.00 93.25 72 TYR A O 1
ATOM 625 N N . PHE A 1 73 ? 3.519 0.845 -12.266 1.00 94.81 73 PHE A N 1
ATOM 626 C CA . PHE A 1 73 ? 2.907 0.620 -10.969 1.00 94.81 73 PHE A CA 1
ATOM 627 C C . PHE A 1 73 ? 1.395 0.553 -11.111 1.00 94.81 73 PHE A C 1
ATOM 629 O O . PHE A 1 73 ? 0.790 1.350 -11.827 1.00 94.81 73 PHE A O 1
ATOM 636 N N . SER A 1 74 ? 0.793 -0.406 -10.423 1.00 94.69 74 SER A N 1
ATOM 637 C CA . SER A 1 74 ? -0.648 -0.522 -10.281 1.00 94.69 74 SER A CA 1
ATOM 638 C C . SER A 1 74 ? -0.969 -0.865 -8.840 1.00 94.69 74 SER A C 1
ATOM 640 O O . SER A 1 74 ? -0.289 -1.693 -8.237 1.00 94.69 74 SER A O 1
ATOM 642 N N . ASP A 1 75 ? -2.002 -0.242 -8.301 1.00 96.62 75 ASP A N 1
ATOM 643 C CA . ASP A 1 75 ? -2.488 -0.509 -6.962 1.00 96.62 75 ASP A CA 1
ATOM 644 C C . ASP A 1 75 ? -4.016 -0.482 -6.894 1.00 96.62 75 ASP A C 1
ATOM 646 O O . ASP A 1 75 ? -4.735 -0.135 -7.845 1.00 96.62 75 ASP A O 1
ATOM 650 N N . GLY A 1 76 ? -4.524 -0.884 -5.737 1.00 96.81 76 GLY A N 1
ATOM 651 C CA . GLY A 1 76 ? -5.941 -0.845 -5.462 1.00 96.81 76 GLY A CA 1
ATOM 652 C C . GLY A 1 76 ? -6.254 -0.983 -3.986 1.00 96.81 76 GLY A C 1
ATOM 653 O O . GLY A 1 76 ? -5.541 -1.628 -3.220 1.00 96.81 76 GLY A O 1
ATOM 654 N N . PHE A 1 77 ? -7.384 -0.389 -3.618 1.00 97.88 77 PHE A N 1
ATOM 655 C CA . PHE A 1 77 ? -8.010 -0.557 -2.318 1.00 97.88 77 PHE A CA 1
ATOM 656 C C . PHE A 1 77 ? -9.280 -1.374 -2.503 1.00 97.88 77 PHE A C 1
ATOM 658 O O . PHE A 1 77 ? -10.046 -1.140 -3.443 1.00 97.88 77 PHE A O 1
ATOM 665 N N . THR A 1 78 ? -9.521 -2.318 -1.604 1.00 98.06 78 THR A N 1
ATOM 666 C CA . THR A 1 78 ? -10.751 -3.105 -1.572 1.00 98.06 78 THR A CA 1
ATOM 667 C C . THR A 1 78 ? -11.321 -3.165 -0.161 1.00 98.06 78 THR A C 1
ATOM 669 O O . THR A 1 78 ? -10.581 -3.073 0.820 1.00 98.06 78 THR A O 1
ATOM 672 N N . VAL A 1 79 ? -12.644 -3.275 -0.081 1.00 97.44 79 VAL A N 1
ATOM 673 C CA . VAL A 1 79 ? -13.399 -3.559 1.143 1.00 97.44 79 VAL A CA 1
ATOM 674 C C . VAL A 1 79 ? -14.314 -4.729 0.814 1.00 97.44 79 VAL A C 1
ATOM 676 O O . VAL A 1 79 ? -15.108 -4.620 -0.122 1.00 97.44 79 VAL A O 1
ATOM 679 N N . ASP A 1 80 ? -14.122 -5.855 1.495 1.00 97.25 80 ASP A N 1
ATOM 680 C CA . ASP A 1 80 ? -14.809 -7.130 1.237 1.00 97.25 80 ASP A CA 1
ATOM 681 C C . ASP A 1 80 ? -14.737 -7.549 -0.239 1.00 97.25 80 ASP A C 1
ATOM 683 O O . ASP A 1 80 ? -15.728 -7.883 -0.887 1.00 97.25 80 ASP A O 1
ATOM 687 N N . GLY A 1 81 ? -13.536 -7.436 -0.814 1.00 95.06 81 GLY A N 1
ATOM 688 C CA . GLY A 1 81 ? -13.264 -7.753 -2.218 1.00 95.06 81 GLY A CA 1
ATOM 689 C C . GLY A 1 81 ? -13.794 -6.728 -3.228 1.00 95.06 81 GLY A C 1
ATOM 690 O O . GLY A 1 81 ? -13.457 -6.802 -4.409 1.00 95.06 81 GLY A O 1
ATOM 691 N N . GLN A 1 82 ? -14.567 -5.724 -2.805 1.00 97.44 82 GLN A N 1
ATOM 692 C CA . GLN A 1 82 ? -15.052 -4.670 -3.695 1.00 97.44 82 GLN A CA 1
ATOM 693 C C . GLN A 1 82 ? -14.047 -3.532 -3.804 1.00 97.44 82 GLN A C 1
ATOM 695 O O . GLN A 1 82 ? -13.640 -2.962 -2.792 1.00 97.44 82 GLN A O 1
ATOM 700 N N . ARG A 1 83 ? -13.703 -3.126 -5.030 1.00 96.81 83 ARG A N 1
ATOM 701 C CA . ARG A 1 83 ? -12.809 -1.985 -5.268 1.00 96.81 83 ARG A CA 1
ATOM 702 C C . ARG A 1 83 ? -13.390 -0.699 -4.672 1.00 96.81 83 ARG A C 1
ATOM 704 O O . ARG A 1 83 ? -14.546 -0.354 -4.915 1.00 96.81 83 ARG A O 1
ATOM 711 N N . LYS A 1 84 ? -12.570 0.020 -3.910 1.00 97.12 84 LYS A N 1
ATOM 712 C CA . LYS A 1 84 ? -12.876 1.322 -3.309 1.00 97.12 84 LYS A CA 1
ATOM 713 C C . LYS A 1 84 ? -11.752 2.319 -3.593 1.00 97.12 84 LYS A C 1
ATOM 715 O O . LYS A 1 84 ? -10.703 1.981 -4.136 1.00 97.12 84 LYS A O 1
ATOM 720 N N . ASP A 1 85 ? -12.012 3.564 -3.221 1.00 95.62 85 ASP A N 1
ATOM 721 C CA . ASP A 1 85 ? -11.048 4.661 -3.233 1.00 95.62 85 ASP A CA 1
ATOM 722 C C . ASP A 1 85 ? -10.233 4.686 -1.923 1.00 95.62 85 ASP A C 1
ATOM 724 O O . ASP A 1 85 ? -10.715 4.233 -0.878 1.00 95.62 85 ASP A O 1
ATOM 728 N N . VAL A 1 86 ? -9.035 5.283 -1.947 1.00 95.56 86 VAL A N 1
ATOM 729 C CA . VAL A 1 86 ? -8.188 5.527 -0.761 1.00 95.56 86 VAL A CA 1
ATOM 730 C C . VAL A 1 86 ? -8.942 6.230 0.381 1.00 95.56 86 VAL A C 1
ATOM 732 O O . VAL A 1 86 ? -8.627 6.042 1.559 1.00 95.56 86 VAL A O 1
ATOM 735 N N . ARG A 1 87 ? -9.991 7.004 0.069 1.00 96.50 87 ARG A N 1
ATOM 736 C CA . ARG A 1 87 ? -10.905 7.628 1.042 1.00 96.50 87 ARG A CA 1
ATOM 737 C C . ARG A 1 87 ? -11.512 6.631 2.028 1.00 96.50 87 ARG A C 1
ATOM 739 O O . ARG A 1 87 ? -11.714 7.001 3.182 1.00 96.50 87 ARG A O 1
ATOM 746 N N . ALA A 1 88 ? -11.773 5.387 1.616 1.00 96.19 88 ALA A N 1
ATOM 747 C CA . ALA A 1 88 ? -12.298 4.356 2.511 1.00 96.19 88 ALA A CA 1
ATOM 748 C C . ALA A 1 88 ? -11.320 4.066 3.663 1.00 96.19 88 ALA A C 1
ATOM 750 O O . ALA A 1 88 ? -11.727 4.012 4.820 1.00 96.19 88 ALA A O 1
ATOM 751 N N . PHE A 1 89 ? -10.024 3.984 3.358 1.00 97.06 89 PHE A N 1
ATOM 752 C CA . PHE A 1 89 ? -8.963 3.768 4.343 1.00 97.06 89 PHE A CA 1
ATOM 753 C C . PHE A 1 89 ? -8.729 5.025 5.191 1.00 97.06 89 PHE A C 1
ATOM 755 O O . PHE A 1 89 ? -8.639 4.942 6.415 1.00 97.06 89 PHE A O 1
ATOM 762 N N . LYS A 1 90 ? -8.706 6.212 4.565 1.00 96.50 90 LYS A N 1
ATOM 763 C CA . LYS A 1 90 ? -8.561 7.502 5.272 1.00 96.50 90 LYS A CA 1
ATOM 764 C C . LYS A 1 90 ? -9.685 7.745 6.284 1.00 96.50 90 LYS A C 1
ATOM 766 O O . LYS A 1 90 ? -9.431 8.300 7.350 1.00 96.50 90 LYS A O 1
ATOM 771 N N . ARG A 1 91 ? -10.912 7.308 5.983 1.00 96.75 91 ARG A N 1
ATOM 772 C CA . ARG A 1 91 ? -12.041 7.375 6.919 1.00 96.75 91 ARG A CA 1
ATOM 773 C C . ARG A 1 91 ? -11.801 6.512 8.157 1.00 96.75 91 ARG A C 1
ATOM 775 O O . ARG A 1 91 ? -11.972 7.013 9.261 1.00 96.75 91 ARG A O 1
ATOM 782 N N . VAL A 1 92 ? -11.367 5.261 7.982 1.00 96.12 92 VAL A N 1
ATOM 783 C CA . VAL A 1 92 ? -11.035 4.376 9.114 1.00 96.12 92 VAL A CA 1
ATOM 784 C C . VAL A 1 92 ? -9.911 4.977 9.958 1.00 96.12 92 VAL A C 1
ATOM 786 O O . VAL A 1 92 ? -10.024 5.021 11.178 1.00 96.12 92 VAL A O 1
ATOM 789 N N . LEU A 1 93 ? -8.867 5.515 9.320 1.00 96.12 93 LEU A N 1
ATOM 790 C CA . LEU A 1 93 ? -7.765 6.179 10.020 1.00 96.12 93 LEU A CA 1
ATOM 791 C C . LEU A 1 93 ? -8.252 7.332 10.906 1.00 96.12 93 LEU A C 1
ATOM 793 O O . LEU A 1 93 ? -7.835 7.434 12.056 1.00 96.12 93 LEU A O 1
ATOM 797 N N . LYS A 1 94 ? -9.139 8.183 10.376 1.00 96.00 94 LYS A N 1
ATOM 798 C CA . LYS A 1 94 ? -9.730 9.295 11.126 1.00 96.00 94 LYS A CA 1
ATOM 799 C C . LYS A 1 94 ? -10.530 8.791 12.332 1.00 96.00 94 LYS A C 1
ATOM 801 O O . LYS A 1 94 ? -10.278 9.245 13.441 1.00 96.00 94 LYS A O 1
ATOM 806 N N . GLU A 1 95 ? -11.410 7.808 12.129 1.00 94.81 95 GLU A N 1
ATOM 807 C CA . GLU A 1 95 ? -12.221 7.217 13.206 1.00 94.81 95 GLU A CA 1
ATOM 808 C C . GLU A 1 95 ? -11.359 6.592 14.323 1.00 94.81 95 GLU A C 1
ATOM 810 O O . GLU A 1 95 ? -11.704 6.681 15.500 1.00 94.81 95 GLU A O 1
ATOM 815 N N . LEU A 1 96 ? -10.240 5.944 13.976 1.00 93.31 96 LEU 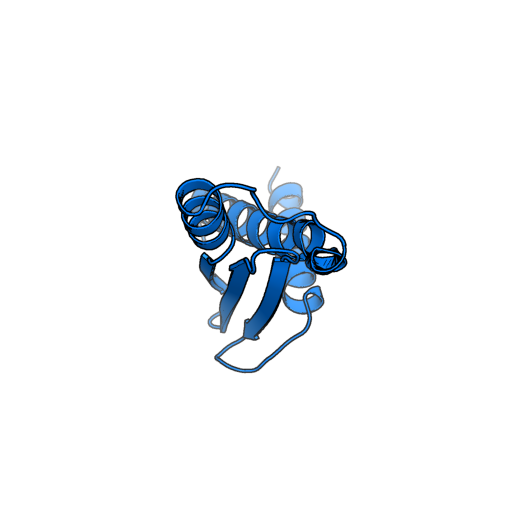A N 1
ATOM 816 C CA . LEU A 1 96 ? -9.338 5.324 14.954 1.00 93.31 96 LEU A CA 1
ATOM 817 C C . LEU A 1 96 ? -8.526 6.352 15.750 1.00 93.31 96 LEU A C 1
ATOM 819 O O . LEU A 1 96 ? -8.324 6.160 16.949 1.00 93.31 96 LEU A O 1
ATOM 823 N N . LYS A 1 97 ? -8.082 7.439 15.106 1.00 92.00 97 LYS A N 1
ATOM 824 C CA . LYS A 1 97 ? -7.374 8.536 15.783 1.00 92.00 97 LYS A CA 1
ATOM 825 C C . LYS A 1 97 ? -8.290 9.250 16.777 1.00 92.00 97 LYS A C 1
ATOM 827 O O . LYS A 1 97 ? -7.953 9.315 17.950 1.00 92.00 97 LYS A O 1
ATOM 832 N N . GLU A 1 98 ? -9.506 9.605 16.360 1.00 91.56 98 GLU A N 1
ATOM 833 C CA . GLU A 1 98 ? -10.506 10.222 17.246 1.00 91.56 98 GLU A CA 1
ATOM 834 C C . GLU A 1 98 ? -10.825 9.344 18.471 1.00 91.56 98 GLU A C 1
ATOM 836 O O . GLU A 1 98 ? -10.970 9.846 19.580 1.00 91.56 98 GLU A O 1
ATOM 841 N N . LYS A 1 99 ? -10.896 8.016 18.318 1.00 84.75 99 LYS A N 1
ATOM 842 C CA . LYS A 1 99 ? -11.098 7.095 19.454 1.00 84.75 99 LYS A CA 1
ATOM 843 C C . LYS A 1 99 ? -9.915 7.007 20.415 1.00 84.75 99 LYS A C 1
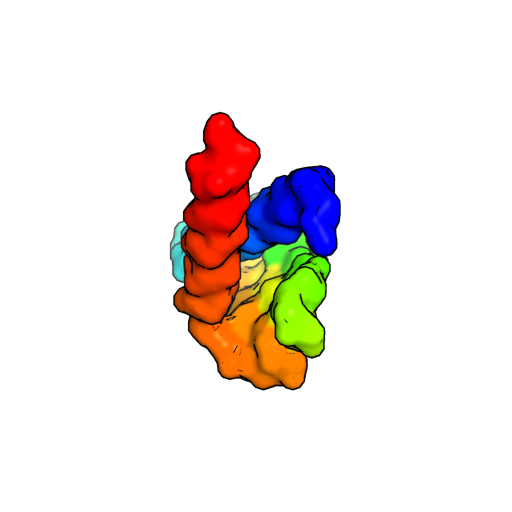ATOM 845 O O . LYS A 1 99 ? -10.103 6.586 21.556 1.00 84.75 99 LYS A O 1
ATOM 850 N N . THR A 1 100 ? -8.716 7.309 19.934 1.00 81.31 100 THR A N 1
ATOM 851 C CA . THR A 1 100 ? -7.501 7.292 20.752 1.00 81.31 100 THR A CA 1
ATOM 852 C C . THR A 1 100 ? -7.405 8.585 21.559 1.00 81.31 100 THR A C 1
ATOM 854 O O . THR A 1 100 ? -7.124 8.509 22.746 1.00 81.31 100 THR A O 1
ATOM 857 N N . ASP A 1 101 ? -7.757 9.725 20.954 1.00 74.69 101 ASP A N 1
ATOM 858 C CA . ASP A 1 101 ? -7.707 11.048 21.595 1.00 74.69 101 ASP A CA 1
ATOM 859 C C . ASP A 1 101 ? -8.821 11.267 22.642 1.00 74.69 101 ASP A C 1
ATOM 861 O O . ASP A 1 101 ? -8.651 12.050 23.566 1.00 74.69 101 ASP A O 1
ATOM 865 N N . ASN A 1 102 ? -9.968 10.580 22.522 1.00 63.00 102 ASN A N 1
ATOM 866 C CA . ASN A 1 102 ? -11.085 10.674 23.483 1.00 63.00 102 ASN A CA 1
ATOM 867 C C . ASN A 1 102 ? -10.978 9.695 24.677 1.00 63.00 102 ASN A C 1
ATOM 869 O O . ASN A 1 102 ? -11.918 9.591 25.462 1.00 63.00 102 ASN A O 1
ATOM 873 N N . ASN A 1 103 ? -9.893 8.921 24.769 1.00 56.66 103 ASN A N 1
ATOM 874 C CA . ASN A 1 103 ? -9.640 7.951 25.845 1.00 56.66 103 ASN A CA 1
ATOM 875 C C . ASN A 1 103 ? -8.428 8.330 26.724 1.00 56.66 103 ASN A C 1
ATOM 877 O O . ASN A 1 103 ? -8.008 7.506 27.541 1.00 56.66 103 ASN A O 1
ATOM 881 N N . ASP A 1 104 ? -7.881 9.534 26.539 1.00 47.28 104 ASP A N 1
ATOM 882 C CA . ASP A 1 104 ? -6.939 10.196 27.456 1.00 47.28 104 ASP A CA 1
ATOM 883 C C . ASP A 1 104 ? -7.701 11.169 28.380 1.00 47.28 104 ASP A C 1
ATOM 885 O O . ASP A 1 104 ? -7.243 11.363 29.531 1.00 47.28 104 ASP A O 1
#

Secondary structure (DSSP, 8-state):
--HHHHHHHHHHHHHHHHHHHHHTTGGGSBPPSSHHHHHHHHHHH--EEEEEETTEEEEEEEEEEE-SSBEEEEEEEEETTEEE-HHHHHHHHHHHHHHHHTT-

Sequence (104 aa):
MDKYEIQSIIKTIESCIYYHDKMRYAYFFSSPSTSKGRRYYEMQNSIEKSFTYKDNTYTYWSKCYCSSQHVYFSDGFTVDGQRKDVRAFKRVLKELKEKTDNND

Foldseek 3Di:
DDPVLLVVLLVLLVVLVVLCVVCVPQFPDFADQDPVSQVVVQVVSFDKGWDDDPNKIKIKGKGWHGDNGGIDIDIFIDINNHTDDSVVSVVSSVVSVVVVVVVD

pLDDT: mean 92.39, std 7.78, range [47.28, 98.19]

Radius of gyration: 16.04 Å; chains: 1; bounding box: 37×19×46 Å